Protein AF-A0AAD8YMX5-F1 (afdb_monomer)

Organism: NCBI:txid2609070

Mean predicted aligned error: 10.82 Å

Nearest PDB structures (foldseek):
  4k7i-assembly5_C  TM=4.582E-01  e=3.584E+00  Homo sapiens

Structure (mmCIF, N/CA/C/O backbone):
data_AF-A0AAD8YMX5-F1
#
_entry.id   AF-A0AAD8YMX5-F1
#
loop_
_atom_site.group_PDB
_atom_site.id
_atom_site.type_symbol
_atom_site.label_atom_id
_atom_site.label_alt_id
_atom_site.label_comp_id
_atom_site.label_asym_id
_atom_site.label_entity_id
_atom_site.label_seq_id
_atom_site.pdbx_PDB_ins_code
_atom_site.Cartn_x
_atom_site.Cartn_y
_atom_site.Cartn_z
_atom_site.occupancy
_atom_site.B_iso_or_equiv
_atom_site.auth_seq_id
_atom_site.auth_comp_id
_atom_site.auth_asym_id
_atom_site.auth_atom_id
_atom_site.pdbx_PDB_model_num
ATOM 1 N N . MET A 1 1 ? 0.093 1.203 -15.229 1.00 65.56 1 MET A N 1
ATOM 2 C CA . MET A 1 1 ? 0.524 -0.023 -14.523 1.00 65.56 1 MET A CA 1
ATOM 3 C C . MET A 1 1 ? 1.974 0.187 -14.129 1.00 65.56 1 MET A C 1
ATOM 5 O O . MET A 1 1 ? 2.741 0.584 -14.996 1.00 65.56 1 MET A O 1
ATOM 9 N N . CYS A 1 2 ? 2.317 0.021 -12.853 1.00 80.00 2 CYS A N 1
ATOM 10 C CA . CYS A 1 2 ? 3.704 0.106 -12.392 1.00 80.00 2 CYS A CA 1
ATOM 11 C C . CYS A 1 2 ? 4.403 -1.237 -12.632 1.00 80.00 2 CYS A C 1
ATOM 13 O O . CYS A 1 2 ? 3.833 -2.272 -12.297 1.00 80.00 2 CYS A O 1
ATOM 15 N N . SER A 1 3 ? 5.603 -1.225 -13.213 1.00 80.19 3 SER A N 1
ATOM 16 C CA . SER A 1 3 ? 6.453 -2.419 -13.363 1.00 80.19 3 SER A CA 1
ATOM 17 C C . SER A 1 3 ? 7.658 -2.429 -12.416 1.00 80.19 3 SER A C 1
ATOM 19 O O . SER A 1 3 ? 8.372 -3.427 -12.362 1.00 80.19 3 SER A O 1
ATOM 21 N N . GLY A 1 4 ? 7.905 -1.320 -11.715 1.00 90.12 4 GLY A N 1
ATOM 22 C CA . GLY A 1 4 ? 8.992 -1.165 -10.753 1.00 90.12 4 GLY A CA 1
ATOM 23 C C . GLY A 1 4 ? 8.542 -1.346 -9.307 1.00 90.12 4 GLY A C 1
ATOM 24 O O . GLY A 1 4 ? 7.550 -2.025 -9.033 1.00 90.12 4 GLY A O 1
ATOM 25 N N . LEU A 1 5 ? 9.283 -0.757 -8.375 1.00 95.69 5 LEU A N 1
ATOM 26 C CA . LEU A 1 5 ? 9.013 -0.872 -6.948 1.00 95.69 5 LEU A CA 1
ATOM 27 C C . LEU A 1 5 ? 7.768 -0.060 -6.591 1.00 95.69 5 LEU A C 1
ATOM 29 O O . LEU A 1 5 ? 7.753 1.162 -6.743 1.00 95.69 5 LEU A O 1
ATOM 33 N N . VAL A 1 6 ? 6.742 -0.739 -6.085 1.00 95.81 6 VAL A N 1
ATOM 34 C CA . VAL A 1 6 ? 5.559 -0.090 -5.519 1.00 95.81 6 VAL A CA 1
ATOM 35 C C . VAL A 1 6 ? 5.700 -0.013 -4.017 1.00 95.81 6 VAL A C 1
ATOM 37 O O . VAL A 1 6 ? 5.978 -1.030 -3.391 1.00 95.81 6 VAL A O 1
ATOM 40 N N . SER A 1 7 ? 5.445 1.161 -3.452 1.00 96.19 7 SER A N 1
ATOM 41 C CA . SER A 1 7 ? 5.550 1.425 -2.019 1.00 96.19 7 SER A CA 1
ATOM 42 C C . SER A 1 7 ? 4.292 2.105 -1.505 1.00 96.19 7 SER A C 1
ATOM 44 O O . SER A 1 7 ? 3.746 2.976 -2.170 1.00 96.19 7 SER A O 1
ATOM 46 N N . TRP A 1 8 ? 3.853 1.734 -0.308 1.00 96.31 8 TRP A N 1
ATOM 47 C CA . TRP A 1 8 ? 2.823 2.437 0.447 1.00 96.31 8 TRP A CA 1
ATOM 48 C C . TRP A 1 8 ? 3.446 3.156 1.638 1.00 96.31 8 TRP A C 1
ATOM 50 O O . TRP A 1 8 ? 4.158 2.540 2.434 1.00 96.31 8 TRP A O 1
ATOM 60 N N . ILE A 1 9 ? 3.126 4.438 1.778 1.00 95.25 9 ILE A N 1
ATOM 61 C CA . ILE A 1 9 ? 3.619 5.331 2.831 1.00 95.25 9 ILE A CA 1
ATOM 62 C C . ILE A 1 9 ? 2.466 6.147 3.427 1.00 95.25 9 ILE A C 1
ATOM 64 O O . ILE A 1 9 ? 1.365 6.217 2.870 1.00 95.25 9 ILE A O 1
ATOM 68 N N . LEU A 1 10 ? 2.723 6.793 4.563 1.00 93.38 10 LEU A N 1
ATOM 69 C CA . LEU A 1 10 ? 1.827 7.805 5.124 1.00 93.38 10 LEU A CA 1
ATOM 70 C C . LEU A 1 10 ? 2.194 9.186 4.586 1.00 93.38 10 LEU A C 1
ATOM 72 O O . LEU A 1 10 ? 3.366 9.554 4.560 1.00 93.38 10 LEU A O 1
ATOM 76 N N . PHE A 1 11 ? 1.192 10.002 4.260 1.00 89.94 11 PHE A N 1
ATOM 77 C CA . PHE A 1 11 ? 1.402 11.370 3.770 1.00 89.94 11 PHE A CA 1
ATOM 78 C C . PHE A 1 11 ? 2.261 12.220 4.699 1.00 89.94 11 PHE A C 1
ATOM 80 O O . PHE A 1 11 ? 3.147 12.950 4.265 1.00 89.94 11 PHE A O 1
ATOM 87 N N . HIS A 1 12 ? 2.005 12.112 6.001 1.00 88.94 12 HIS A N 1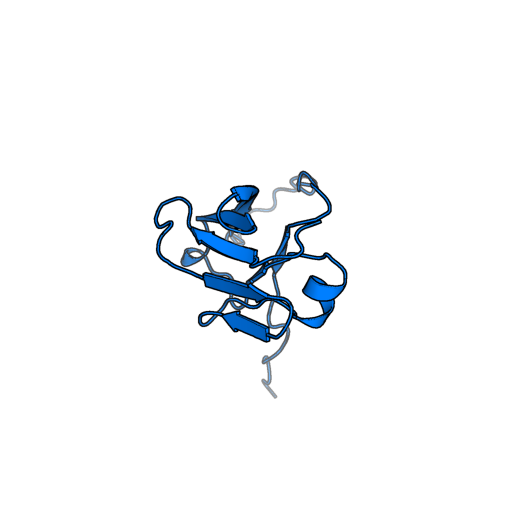
ATOM 88 C CA . HIS A 1 12 ? 2.705 12.897 7.006 1.00 88.94 12 HIS A CA 1
ATOM 89 C C . HIS A 1 12 ? 4.047 12.266 7.438 1.00 88.94 12 HIS A C 1
ATOM 91 O O . HIS A 1 12 ? 4.777 12.878 8.219 1.00 88.94 12 HIS A O 1
ATOM 97 N N . LYS A 1 13 ? 4.380 11.062 6.938 1.00 91.25 13 LYS A N 1
ATOM 98 C CA . LYS A 1 13 ? 5.643 10.339 7.184 1.00 91.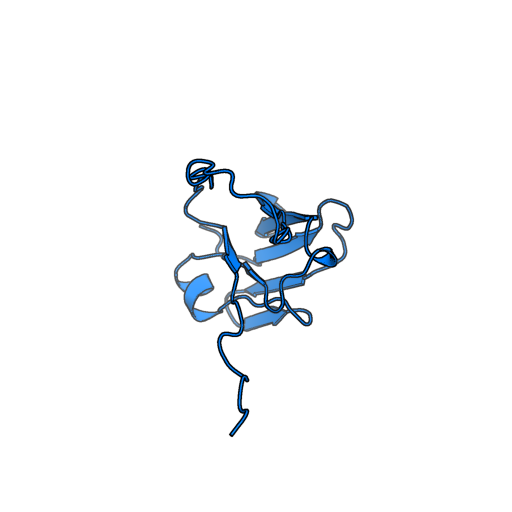25 13 LYS A CA 1
ATOM 99 C C . LYS A 1 13 ? 6.090 9.579 5.926 1.00 91.25 13 LYS A C 1
ATOM 101 O O . LYS A 1 13 ? 6.039 8.351 5.894 1.00 91.25 13 LYS A O 1
ATOM 106 N N . PRO A 1 14 ? 6.574 10.287 4.894 1.00 84.50 14 PRO A N 1
ATOM 107 C CA . PRO A 1 14 ? 6.918 9.667 3.614 1.00 84.50 14 PRO A CA 1
ATOM 108 C C . PRO A 1 14 ? 8.140 8.737 3.675 1.00 84.50 14 PRO A C 1
ATOM 110 O O . PRO A 1 14 ? 8.417 8.011 2.728 1.00 84.50 14 PRO A O 1
ATOM 113 N N . HIS A 1 15 ? 8.883 8.750 4.784 1.00 87.38 15 HIS A N 1
ATOM 114 C CA . HIS A 1 15 ? 10.000 7.836 5.021 1.00 87.38 15 HIS A CA 1
ATOM 115 C C . HIS A 1 15 ? 9.577 6.523 5.703 1.00 87.38 15 HIS A C 1
ATOM 117 O O . HIS A 1 15 ? 10.379 5.591 5.749 1.00 87.38 15 HIS A O 1
ATOM 123 N N . ASP A 1 16 ? 8.339 6.432 6.200 1.00 89.94 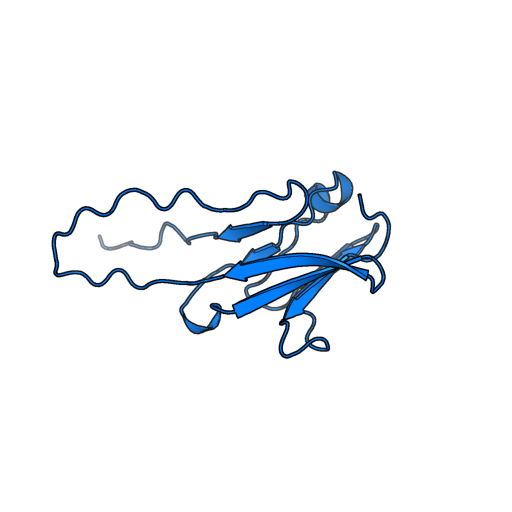16 ASP A N 1
ATOM 124 C CA . ASP A 1 16 ? 7.823 5.245 6.879 1.00 89.94 16 ASP A CA 1
ATOM 125 C C . ASP A 1 16 ? 7.142 4.332 5.847 1.00 89.94 16 ASP A C 1
ATOM 127 O O . ASP A 1 16 ? 5.979 4.527 5.480 1.00 89.94 16 ASP A O 1
ATOM 131 N N . LEU A 1 17 ? 7.885 3.330 5.370 1.00 94.19 17 LEU A N 1
ATOM 132 C CA . LEU A 1 17 ? 7.367 2.296 4.474 1.00 94.19 17 LEU A CA 1
ATOM 133 C C . LEU A 1 17 ? 6.426 1.360 5.234 1.00 94.19 17 LEU A C 1
ATOM 135 O O . LEU A 1 17 ? 6.837 0.670 6.158 1.00 94.19 17 LEU A O 1
ATOM 139 N N . LEU A 1 18 ? 5.166 1.303 4.809 1.00 95.56 18 LEU A N 1
ATOM 140 C CA . LEU A 1 18 ? 4.167 0.398 5.377 1.00 95.56 18 LEU A CA 1
ATOM 141 C C . LEU A 1 18 ? 4.179 -0.960 4.678 1.00 95.56 18 LEU A C 1
ATOM 143 O O . LEU A 1 18 ? 4.036 -2.006 5.308 1.00 95.56 18 LEU A O 1
ATOM 147 N N . ALA A 1 19 ? 4.308 -0.941 3.356 1.00 96.56 19 ALA A N 1
ATOM 148 C CA . ALA A 1 19 ? 4.453 -2.125 2.526 1.00 96.56 19 ALA A CA 1
ATOM 149 C C . ALA A 1 19 ? 5.095 -1.744 1.197 1.00 96.56 19 ALA A C 1
ATOM 151 O O . ALA A 1 19 ? 4.889 -0.635 0.709 1.00 96.56 19 ALA A O 1
ATOM 152 N N . HIS A 1 20 ? 5.833 -2.667 0.594 1.00 96.81 20 HIS A N 1
ATOM 153 C CA . HIS A 1 20 ? 6.316 -2.514 -0.766 1.00 96.81 20 HIS A CA 1
ATOM 154 C C . HIS A 1 20 ? 6.375 -3.853 -1.501 1.00 96.81 20 HIS A C 1
ATOM 156 O O . HIS A 1 20 ? 6.512 -4.914 -0.888 1.00 96.81 20 HIS A O 1
ATOM 162 N N . CYS A 1 21 ? 6.285 -3.794 -2.825 1.00 96.50 21 CYS A N 1
ATOM 163 C CA . CYS A 1 21 ? 6.367 -4.941 -3.720 1.00 96.50 21 CYS A CA 1
ATOM 164 C C . CYS A 1 21 ? 7.195 -4.610 -4.956 1.00 96.50 21 CYS A C 1
ATOM 166 O O . CYS A 1 21 ? 7.053 -3.538 -5.544 1.00 96.50 21 CYS A O 1
ATOM 168 N N . ASP A 1 22 ? 7.991 -5.576 -5.391 1.00 95.62 22 ASP A N 1
ATOM 169 C CA . ASP A 1 22 ? 8.656 -5.577 -6.686 1.00 95.62 22 ASP A CA 1
ATOM 170 C C . ASP A 1 22 ? 8.362 -6.881 -7.451 1.00 95.62 22 ASP A C 1
ATOM 172 O O . ASP A 1 22 ? 7.550 -7.719 -7.048 1.00 95.62 22 ASP A O 1
ATOM 176 N N . GLN A 1 23 ? 9.033 -7.071 -8.587 1.00 93.31 23 GLN A N 1
ATOM 177 C CA . GLN A 1 23 ? 8.854 -8.245 -9.448 1.00 93.31 23 GLN A CA 1
ATOM 178 C C . GLN A 1 23 ? 9.205 -9.580 -8.773 1.00 93.31 23 GLN A C 1
ATOM 180 O O . GLN A 1 23 ? 8.809 -10.636 -9.259 1.00 93.31 23 GLN A O 1
ATOM 185 N N . THR A 1 24 ? 9.926 -9.558 -7.657 1.00 95.25 24 THR A N 1
ATOM 186 C CA . THR A 1 24 ? 10.434 -10.752 -6.978 1.00 95.25 24 THR A CA 1
ATOM 187 C C . THR A 1 24 ? 9.738 -11.035 -5.659 1.00 95.25 24 THR A C 1
ATOM 189 O O . THR A 1 24 ? 9.538 -12.203 -5.330 1.00 95.25 24 THR A O 1
ATOM 192 N N . SER A 1 25 ? 9.375 -10.002 -4.897 1.00 95.12 25 SER A N 1
ATOM 193 C CA . SER A 1 25 ? 8.838 -10.182 -3.553 1.00 95.12 25 SER A CA 1
ATOM 194 C C . SER A 1 25 ? 8.023 -8.987 -3.061 1.00 95.12 25 SER A C 1
ATOM 196 O O . SER A 1 25 ? 8.006 -7.919 -3.672 1.00 95.12 25 SER A O 1
ATOM 198 N N . CYS A 1 26 ? 7.349 -9.183 -1.927 1.00 96.62 26 CYS A N 1
ATOM 199 C CA . CYS A 1 26 ? 6.715 -8.118 -1.162 1.00 96.62 26 CYS A CA 1
ATOM 200 C C . CYS A 1 26 ? 7.182 -8.174 0.291 1.00 96.62 26 CYS A C 1
ATOM 202 O O . CYS A 1 26 ? 7.329 -9.263 0.854 1.00 96.62 26 CYS A O 1
ATOM 204 N N . GLN A 1 27 ? 7.354 -7.010 0.907 1.00 97.12 27 GLN A N 1
ATOM 205 C CA . GLN A 1 27 ? 7.611 -6.869 2.337 1.00 97.12 27 GLN A CA 1
ATOM 206 C C . GLN A 1 27 ? 6.619 -5.876 2.933 1.00 97.12 27 GLN A C 1
ATOM 208 O O . GLN A 1 27 ? 6.173 -4.946 2.261 1.00 97.12 27 GLN A O 1
ATOM 213 N N . SER A 1 28 ? 6.232 -6.092 4.186 1.00 96.06 28 SER A N 1
ATOM 214 C CA . SER A 1 28 ? 5.258 -5.237 4.851 1.00 96.06 28 SER A CA 1
ATOM 215 C C . SER A 1 28 ? 5.456 -5.197 6.357 1.00 96.06 28 SER A C 1
ATOM 217 O O . SER A 1 28 ? 5.828 -6.192 6.980 1.00 96.06 28 SER A O 1
ATOM 219 N N . GLU A 1 29 ? 5.164 -4.033 6.923 1.00 94.38 29 GLU A N 1
ATOM 220 C CA . GLU A 1 29 ? 5.066 -3.813 8.356 1.00 94.38 29 GLU A CA 1
ATOM 221 C C . GLU A 1 29 ? 3.849 -4.532 8.943 1.00 94.38 29 GLU A C 1
ATOM 223 O O . GLU A 1 29 ? 2.883 -4.880 8.252 1.00 94.38 29 GLU A O 1
ATOM 228 N N . GLN A 1 30 ? 3.868 -4.741 10.259 1.00 90.44 30 GLN A N 1
ATOM 229 C CA . GLN A 1 30 ? 2.768 -5.410 10.942 1.00 90.44 30 GLN A CA 1
ATOM 230 C C . GLN A 1 30 ? 1.443 -4.649 10.759 1.00 90.44 30 GLN A C 1
ATOM 232 O O . GLN A 1 30 ? 1.344 -3.440 10.980 1.00 90.44 30 GLN A O 1
ATOM 237 N N . GLY A 1 31 ? 0.391 -5.386 10.395 1.00 88.62 31 GLY A N 1
ATOM 238 C CA . GLY A 1 31 ? -0.937 -4.822 10.138 1.00 88.62 31 GLY A CA 1
ATOM 239 C C . GLY A 1 31 ? -1.150 -4.351 8.697 1.00 88.62 31 GLY A C 1
ATOM 240 O O . GLY A 1 31 ? -2.256 -3.942 8.349 1.00 88.62 31 GLY A O 1
ATOM 241 N N . PHE A 1 32 ? -0.117 -4.427 7.859 1.00 92.12 32 PHE A N 1
ATOM 242 C CA . PHE A 1 32 ? -0.152 -4.063 6.450 1.00 92.12 32 PHE A CA 1
ATOM 243 C C . PHE A 1 32 ? 0.236 -5.264 5.599 1.00 92.12 32 PHE A C 1
ATOM 245 O O . PHE A 1 32 ? 1.047 -6.099 5.999 1.00 92.12 32 PHE A O 1
ATOM 252 N N . HIS A 1 33 ? -0.361 -5.377 4.420 1.00 94.25 33 HIS A N 1
ATOM 253 C CA . HIS A 1 33 ? -0.065 -6.473 3.515 1.00 94.25 33 HIS A CA 1
ATOM 254 C C . HIS A 1 33 ? -0.346 -6.098 2.065 1.00 94.25 33 HIS A C 1
ATOM 256 O O . HIS A 1 33 ? -1.414 -5.584 1.738 1.00 94.25 33 HIS A O 1
ATOM 262 N N . MET A 1 34 ? 0.582 -6.443 1.182 1.00 93.75 34 MET A N 1
ATOM 263 C CA . MET A 1 34 ? 0.367 -6.462 -0.259 1.00 93.75 34 MET A CA 1
ATOM 264 C C . MET A 1 34 ? 0.538 -7.889 -0.776 1.00 93.75 34 MET A C 1
ATOM 266 O O . MET A 1 34 ? 1.434 -8.616 -0.345 1.00 93.75 34 MET A O 1
ATOM 270 N N . SER A 1 35 ? -0.314 -8.288 -1.718 1.00 93.62 35 SER A N 1
ATOM 271 C CA . SER A 1 35 ? -0.210 -9.599 -2.356 1.00 93.62 35 SER A CA 1
ATOM 272 C C . SER A 1 35 ? 0.710 -9.514 -3.567 1.00 93.62 35 SER A C 1
ATOM 274 O O . SER A 1 35 ? 0.400 -8.820 -4.534 1.00 93.62 35 SER A O 1
ATOM 276 N N . HIS A 1 36 ? 1.805 -10.276 -3.544 1.00 94.88 36 HIS A N 1
ATOM 277 C CA . HIS A 1 36 ? 2.729 -10.354 -4.679 1.00 94.88 36 HIS A CA 1
ATOM 278 C C . HIS A 1 36 ? 2.040 -10.852 -5.953 1.00 94.88 36 HIS A C 1
ATOM 280 O O . HIS A 1 36 ? 2.229 -10.290 -7.025 1.00 94.88 36 HIS A O 1
ATOM 286 N N . GLU A 1 37 ? 1.149 -11.838 -5.827 1.00 94.75 37 GLU A N 1
ATOM 287 C CA . GLU A 1 37 ? 0.364 -12.351 -6.954 1.00 94.75 37 GLU A CA 1
ATOM 288 C C . GLU A 1 37 ? -0.526 -11.268 -7.591 1.00 94.75 37 GLU A C 1
ATOM 290 O O . GLU A 1 37 ? -0.657 -11.214 -8.814 1.00 94.75 37 GLU A O 1
ATOM 295 N N . GLN A 1 38 ? -1.143 -10.408 -6.775 1.00 92.00 38 GLN A N 1
ATOM 296 C CA . GLN A 1 38 ? -1.993 -9.316 -7.261 1.00 92.00 38 GLN A CA 1
ATOM 297 C C . GLN A 1 38 ? -1.162 -8.180 -7.859 1.00 92.00 38 GLN A C 1
ATOM 299 O O . GLN A 1 38 ? -1.498 -7.689 -8.937 1.00 92.00 38 GLN A O 1
ATOM 304 N N . TYR A 1 39 ? -0.023 -7.854 -7.245 1.00 92.19 39 TYR A N 1
ATOM 305 C CA . TYR A 1 39 ? 0.942 -6.902 -7.789 1.00 92.19 39 TYR A CA 1
ATOM 306 C C . TYR A 1 39 ? 1.395 -7.302 -9.202 1.00 92.19 39 TYR A C 1
ATOM 308 O O . TYR A 1 39 ? 1.338 -6.483 -10.118 1.00 92.19 39 TYR A O 1
ATOM 316 N N . LEU A 1 40 ? 1.741 -8.577 -9.428 1.00 92.44 40 LEU A N 1
ATOM 317 C CA . LEU A 1 40 ? 2.139 -9.076 -10.754 1.00 92.44 40 LEU A CA 1
ATOM 318 C C . LEU A 1 40 ? 1.012 -8.981 -11.801 1.00 92.44 40 LEU A C 1
ATOM 320 O O . LEU A 1 40 ? 1.283 -8.946 -13.000 1.00 92.44 40 LEU A O 1
ATOM 324 N N . LYS A 1 41 ? -0.253 -8.912 -11.366 1.00 92.19 41 LYS A N 1
ATOM 325 C CA . LYS A 1 41 ? -1.431 -8.682 -12.222 1.00 92.19 41 LYS A CA 1
ATOM 326 C C . LYS A 1 41 ? -1.774 -7.193 -12.379 1.00 92.19 41 LYS A C 1
ATOM 328 O O . LYS A 1 41 ? -2.698 -6.859 -13.119 1.00 92.19 41 LYS A O 1
ATOM 333 N N . GLY A 1 42 ? -1.022 -6.304 -11.727 1.00 88.94 42 GLY A N 1
ATOM 334 C CA . GLY A 1 42 ? -1.193 -4.853 -11.762 1.00 88.94 42 GLY A CA 1
ATOM 335 C C . GLY A 1 42 ? -2.139 -4.287 -10.702 1.00 88.94 42 GLY A C 1
ATOM 336 O O . GLY A 1 42 ? -2.469 -3.106 -10.784 1.00 88.94 42 GLY A O 1
ATOM 337 N N . ASP A 1 43 ? -2.577 -5.092 -9.731 1.00 90.50 43 ASP A N 1
ATOM 338 C CA . ASP A 1 43 ? -3.354 -4.621 -8.583 1.00 90.50 43 ASP A CA 1
ATOM 339 C C . ASP A 1 43 ? -2.398 -4.218 -7.451 1.00 90.50 43 ASP A C 1
ATOM 341 O O . ASP A 1 43 ? -1.684 -5.044 -6.881 1.00 90.50 43 ASP A O 1
ATOM 345 N N . LEU A 1 44 ? -2.387 -2.922 -7.138 1.00 92.06 44 LEU A N 1
ATOM 346 C CA . LEU A 1 44 ? -1.485 -2.305 -6.165 1.00 92.06 44 LEU A CA 1
ATOM 347 C C . LEU A 1 44 ? -2.142 -2.128 -4.789 1.00 92.06 44 LEU A C 1
ATOM 349 O O . LEU A 1 44 ? -1.696 -1.311 -3.984 1.00 92.06 44 LEU A O 1
ATOM 353 N N . SER A 1 45 ? -3.232 -2.853 -4.520 1.00 91.69 45 SER A N 1
ATOM 354 C CA . SER A 1 45 ? -4.009 -2.715 -3.289 1.00 91.69 45 SER A CA 1
ATOM 355 C C . SER A 1 45 ? -3.185 -2.969 -2.023 1.00 91.69 45 SER A C 1
ATOM 357 O O . SER A 1 45 ? -2.478 -3.972 -1.910 1.00 91.69 45 SER A O 1
ATOM 359 N N . LEU A 1 46 ? -3.387 -2.115 -1.019 1.00 92.81 46 LEU A N 1
ATOM 360 C CA . LEU A 1 46 ? -2.911 -2.332 0.345 1.00 92.81 46 LEU A CA 1
ATOM 361 C C . LEU A 1 46 ? -4.017 -2.978 1.174 1.00 92.81 46 LEU A C 1
ATOM 363 O O . LEU A 1 46 ? -5.115 -2.444 1.299 1.00 92.81 46 LEU A O 1
ATOM 367 N N . THR A 1 47 ? -3.739 -4.122 1.779 1.00 91.69 47 THR A N 1
ATOM 368 C CA . THR A 1 47 ? -4.607 -4.705 2.801 1.00 91.69 47 THR A CA 1
ATOM 369 C C . THR A 1 47 ? -4.167 -4.206 4.169 1.00 91.69 47 THR A C 1
ATOM 371 O O . THR A 1 47 ? -3.005 -4.370 4.533 1.00 91.69 47 THR A O 1
ATOM 374 N N . ILE A 1 48 ? -5.096 -3.634 4.934 1.00 88.75 48 ILE A N 1
ATOM 375 C CA . ILE A 1 48 ? -4.871 -3.260 6.335 1.00 88.75 48 ILE A CA 1
ATOM 376 C C . ILE A 1 48 ? -5.675 -4.224 7.207 1.00 88.75 48 ILE A C 1
ATOM 378 O O . ILE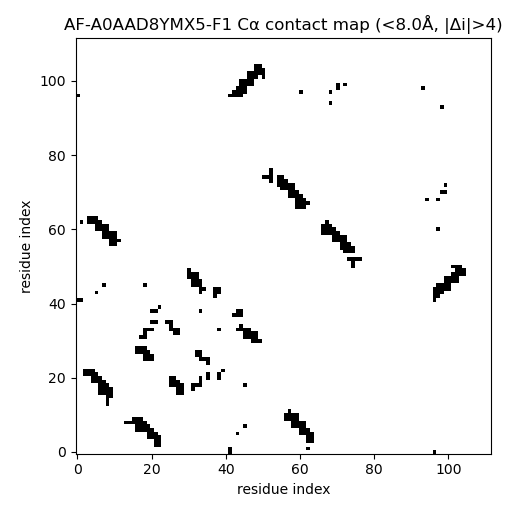 A 1 48 ? -6.899 -4.333 7.059 1.00 88.75 48 ILE A O 1
ATOM 382 N N . THR A 1 49 ? -4.985 -4.957 8.079 1.00 85.25 49 THR A N 1
ATOM 383 C CA . THR A 1 49 ? -5.607 -5.832 9.081 1.00 85.25 49 THR A CA 1
ATOM 384 C C . THR A 1 49 ? -5.771 -5.077 10.391 1.00 85.25 49 THR A C 1
ATOM 386 O O . THR A 1 49 ? -5.002 -4.161 10.677 1.00 85.25 49 THR A O 1
ATOM 389 N N . ASP A 1 50 ? -6.780 -5.455 11.178 1.00 77.25 50 ASP A N 1
ATOM 390 C CA . ASP A 1 50 ? -7.064 -4.840 12.482 1.00 77.25 50 ASP A CA 1
ATOM 391 C C . ASP A 1 50 ? -7.189 -3.313 12.398 1.00 77.25 50 ASP A C 1
ATOM 393 O O . ASP A 1 50 ? -6.618 -2.567 13.190 1.00 77.25 50 ASP A O 1
ATOM 397 N N . ALA A 1 51 ? -7.919 -2.843 11.382 1.00 69.00 51 ALA A N 1
ATOM 398 C CA . ALA A 1 51 ? -8.138 -1.422 11.156 1.00 69.00 51 ALA A CA 1
ATOM 399 C C . ALA A 1 51 ? -8.924 -0.809 12.328 1.00 69.00 51 ALA A C 1
ATOM 401 O O . ALA A 1 51 ? -10.145 -0.949 12.413 1.00 69.00 51 ALA A O 1
ATOM 402 N N . ASP A 1 52 ? -8.207 -0.126 13.216 1.00 77.19 52 ASP A N 1
ATOM 403 C CA . ASP A 1 52 ? -8.747 0.670 14.311 1.00 77.19 52 ASP A CA 1
ATOM 404 C C . ASP A 1 52 ? -8.631 2.177 14.010 1.00 77.19 52 ASP A C 1
ATOM 406 O O . ASP A 1 52 ? -8.169 2.598 12.945 1.00 77.19 52 ASP A O 1
ATOM 410 N N . PHE A 1 53 ? -9.055 3.018 14.955 1.00 77.62 53 PHE A N 1
ATOM 411 C CA . PHE A 1 53 ? -8.992 4.473 14.802 1.00 77.62 53 PHE A CA 1
ATOM 412 C C . PHE A 1 53 ? -7.575 5.000 14.539 1.00 77.62 53 PHE A C 1
ATOM 414 O O . PHE A 1 53 ? -7.438 6.028 13.880 1.00 77.62 53 PHE A O 1
ATOM 421 N N . THR A 1 54 ? -6.530 4.302 15.000 1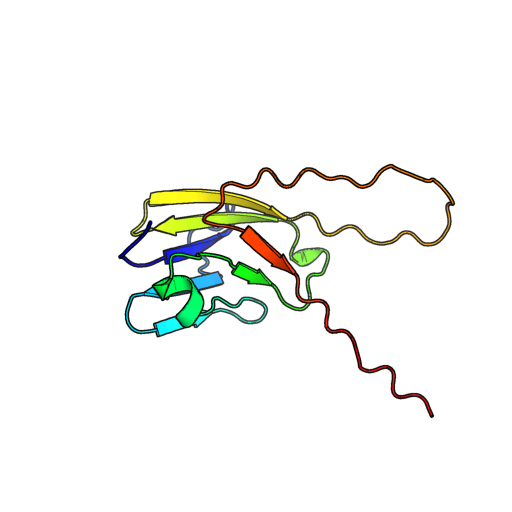.00 80.06 54 THR A N 1
ATOM 422 C CA . THR A 1 54 ? -5.127 4.709 14.816 1.00 80.06 54 THR A CA 1
ATOM 423 C C . THR A 1 54 ? -4.645 4.538 13.378 1.00 80.06 54 THR A C 1
ATOM 425 O O . THR A 1 54 ? -3.661 5.154 12.984 1.00 80.06 54 THR A O 1
ATOM 428 N N . LYS A 1 55 ? -5.354 3.734 12.577 1.00 82.81 55 LYS A N 1
ATOM 429 C CA . LYS A 1 55 ? -5.103 3.547 11.143 1.00 82.81 55 LYS A CA 1
ATOM 430 C C . LYS A 1 55 ? -5.905 4.526 10.271 1.00 82.81 55 LYS A C 1
ATOM 432 O O . LYS A 1 55 ? -5.928 4.378 9.054 1.00 82.81 55 LYS A O 1
ATOM 437 N N . SER A 1 56 ? -6.606 5.498 10.862 1.00 85.88 56 SER A N 1
ATOM 438 C CA . SER A 1 56 ? -7.265 6.553 10.085 1.00 85.88 56 SER A CA 1
ATOM 439 C C . SER A 1 56 ? -6.234 7.584 9.648 1.00 85.88 56 SER A C 1
ATOM 441 O O . SER A 1 56 ? -5.789 8.391 10.460 1.00 85.88 56 SER A O 1
ATOM 443 N N . ASP A 1 57 ? -5.846 7.550 8.379 1.00 90.00 57 ASP A N 1
ATOM 444 C CA . ASP A 1 57 ? -4.801 8.420 7.845 1.00 90.00 57 ASP A CA 1
ATOM 445 C C . ASP A 1 57 ? -4.937 8.604 6.330 1.00 90.00 57 ASP A C 1
ATOM 447 O O . ASP A 1 57 ? -5.821 8.038 5.679 1.00 90.00 57 ASP A O 1
ATOM 451 N N . PHE A 1 58 ? -4.040 9.404 5.766 1.00 90.94 58 PHE A N 1
ATOM 452 C CA . PHE A 1 58 ? -3.873 9.577 4.337 1.00 90.94 58 PHE A CA 1
ATOM 453 C C . PHE A 1 58 ? -2.679 8.758 3.848 1.00 90.94 58 PHE A C 1
ATOM 455 O O . PHE A 1 58 ? -1.528 9.005 4.213 1.00 90.94 58 PHE A O 1
ATOM 462 N N . TYR A 1 59 ? -2.973 7.789 2.993 1.00 92.38 59 TYR A N 1
ATOM 463 C CA . TYR A 1 59 ? -2.019 6.835 2.455 1.00 92.38 59 TYR A CA 1
ATOM 464 C C . TYR A 1 59 ? -1.653 7.220 1.026 1.00 92.38 59 TYR A C 1
ATOM 466 O O . TYR A 1 59 ? -2.537 7.511 0.216 1.00 92.38 59 TYR A O 1
ATOM 474 N N . ILE A 1 60 ? -0.361 7.189 0.713 1.00 93.19 60 ILE A N 1
ATOM 475 C CA . ILE A 1 60 ? 0.151 7.372 -0.646 1.00 93.19 60 ILE A CA 1
ATOM 476 C C . ILE A 1 60 ? 0.697 6.034 -1.127 1.00 93.19 60 ILE A C 1
ATOM 478 O O . ILE A 1 60 ? 1.355 5.316 -0.373 1.00 93.19 60 ILE A O 1
ATOM 482 N N . CYS A 1 61 ? 0.407 5.711 -2.381 1.00 92.94 61 CYS A N 1
ATOM 483 C CA . CYS A 1 61 ? 1.068 4.643 -3.104 1.00 92.94 61 CYS A CA 1
ATOM 484 C C . CYS A 1 61 ? 1.925 5.230 -4.223 1.00 92.94 61 CYS A C 1
ATOM 486 O O . CYS A 1 61 ? 1.423 5.934 -5.105 1.00 92.94 61 CYS A O 1
ATOM 488 N N . ASP A 1 62 ? 3.192 4.841 -4.205 1.00 92.56 62 ASP A N 1
ATOM 489 C CA . ASP A 1 62 ? 4.232 5.289 -5.118 1.00 92.56 62 ASP A CA 1
ATOM 490 C C . ASP A 1 62 ? 4.671 4.156 -6.037 1.00 92.56 62 ASP A C 1
ATOM 492 O O . ASP A 1 62 ? 4.615 2.985 -5.666 1.00 92.56 62 ASP A O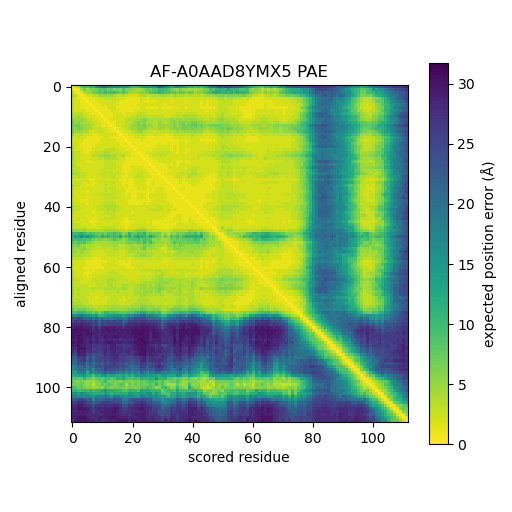 1
ATOM 496 N N . CYS A 1 63 ? 5.156 4.513 -7.224 1.00 92.56 63 CYS A N 1
ATOM 497 C CA . CYS A 1 63 ? 5.886 3.633 -8.133 1.00 92.56 63 CYS A CA 1
ATOM 498 C C . CYS A 1 63 ? 7.221 4.275 -8.478 1.00 92.56 63 CYS A C 1
ATOM 500 O O . CYS A 1 63 ? 7.236 5.344 -9.083 1.00 92.56 63 CYS A O 1
ATOM 502 N N . ASP A 1 64 ? 8.331 3.646 -8.093 1.00 92.06 64 ASP A N 1
ATOM 503 C CA . ASP A 1 64 ? 9.690 4.158 -8.322 1.00 92.06 64 ASP A CA 1
ATOM 504 C C . ASP A 1 64 ? 9.873 5.629 -7.877 1.00 92.06 64 ASP A C 1
ATOM 506 O O . ASP A 1 64 ? 10.606 6.402 -8.494 1.00 92.06 64 ASP A O 1
ATOM 510 N N . GLY A 1 65 ? 9.188 6.023 -6.796 1.00 87.69 65 GLY A N 1
ATOM 511 C CA . GLY A 1 65 ? 9.216 7.385 -6.248 1.00 87.69 65 GLY A CA 1
ATOM 512 C C . GLY A 1 65 ? 8.268 8.382 -6.924 1.00 87.69 65 GLY A C 1
ATOM 513 O O . GLY A 1 65 ? 8.424 9.584 -6.726 1.00 87.69 65 GLY A O 1
ATOM 514 N N . LEU A 1 66 ? 7.316 7.907 -7.732 1.00 89.31 66 LEU A N 1
ATOM 515 C CA . LEU A 1 66 ? 6.246 8.717 -8.313 1.00 89.31 66 LEU A CA 1
ATOM 516 C C . LEU A 1 66 ? 4.900 8.372 -7.673 1.00 89.31 66 LEU A C 1
ATOM 518 O O . LEU A 1 66 ? 4.432 7.240 -7.822 1.00 89.31 66 LEU A O 1
ATOM 522 N N . ASP A 1 67 ? 4.260 9.359 -7.049 1.00 89.31 67 ASP A N 1
ATOM 523 C CA . ASP A 1 67 ? 2.918 9.255 -6.476 1.00 89.31 67 ASP A CA 1
ATOM 524 C C . ASP A 1 67 ? 1.909 8.829 -7.554 1.00 89.31 67 ASP A C 1
ATOM 526 O O . ASP A 1 67 ? 1.650 9.543 -8.529 1.00 89.31 67 ASP A O 1
ATOM 530 N N . ILE A 1 68 ? 1.323 7.642 -7.394 1.00 88.38 68 ILE A N 1
ATOM 531 C CA . ILE A 1 68 ? 0.334 7.104 -8.337 1.00 88.38 68 ILE A CA 1
ATOM 532 C C . ILE A 1 68 ? -1.077 7.446 -7.877 1.00 88.38 68 ILE A C 1
ATOM 534 O O . ILE A 1 68 ? -1.960 7.720 -8.691 1.00 88.38 68 ILE A O 1
ATOM 538 N N . CYS A 1 69 ? -1.327 7.323 -6.576 1.00 88.19 69 CYS A N 1
ATOM 539 C CA . CYS A 1 69 ? -2.674 7.304 -6.028 1.00 88.19 69 CYS A CA 1
ATOM 540 C C . CYS A 1 69 ? -2.655 7.593 -4.527 1.00 88.19 69 CYS A C 1
ATOM 542 O O . CYS A 1 69 ? -1.781 7.141 -3.788 1.00 88.19 69 CYS A O 1
ATOM 544 N N . HIS A 1 70 ? -3.664 8.340 -4.088 1.00 89.50 70 HIS A N 1
ATOM 545 C CA . HIS A 1 70 ? -3.838 8.771 -2.710 1.00 89.50 70 HIS A CA 1
ATOM 546 C C . HIS A 1 70 ? -5.152 8.222 -2.161 1.00 89.50 70 HIS A C 1
ATOM 548 O O . HIS A 1 70 ? -6.190 8.333 -2.816 1.00 89.50 70 HIS A O 1
ATOM 554 N N . VAL A 1 71 ? -5.125 7.653 -0.958 1.00 88.75 71 VAL A N 1
ATOM 555 C CA . VAL A 1 71 ? -6.307 7.066 -0.323 1.00 88.75 71 VAL A CA 1
ATOM 556 C C . VAL A 1 71 ? -6.434 7.582 1.102 1.00 88.75 71 VAL A C 1
ATOM 558 O O . VAL A 1 71 ? -5.580 7.327 1.946 1.00 88.75 71 VAL A O 1
ATOM 561 N N . GLN A 1 72 ? -7.534 8.273 1.388 1.00 88.94 72 GLN A N 1
ATOM 562 C CA . GLN A 1 72 ? -7.895 8.633 2.754 1.00 88.94 72 GLN A CA 1
ATOM 563 C C . GLN A 1 72 ? -8.671 7.481 3.396 1.00 88.94 72 GLN A C 1
ATOM 565 O O . GLN A 1 72 ? -9.743 7.098 2.922 1.00 88.94 72 GLN A O 1
ATOM 570 N N . LEU A 1 73 ? -8.143 6.938 4.489 1.00 86.62 73 LEU A N 1
ATOM 571 C CA . LEU A 1 73 ? -8.833 5.959 5.312 1.00 86.62 73 LEU A CA 1
ATOM 572 C C . LEU A 1 73 ? -9.433 6.657 6.531 1.00 86.62 73 LEU A C 1
ATOM 574 O O . LEU A 1 73 ? -8.715 7.232 7.341 1.00 86.62 73 LEU A O 1
ATOM 578 N N . GLN A 1 74 ? -10.748 6.555 6.694 1.00 83.81 74 GLN A N 1
ATOM 579 C CA . GLN A 1 74 ? -11.433 6.978 7.912 1.00 83.81 74 GLN A CA 1
ATOM 580 C C . GLN A 1 74 ? -12.106 5.766 8.555 1.00 83.81 74 GLN A C 1
ATOM 582 O O . GLN A 1 74 ? -12.976 5.128 7.954 1.00 83.81 74 GLN A O 1
ATOM 587 N N . VAL A 1 75 ? -11.666 5.396 9.753 1.00 79.50 75 VAL A N 1
ATOM 588 C CA . VAL A 1 75 ? -12.288 4.340 10.553 1.00 79.50 75 VAL A CA 1
ATOM 589 C C . VAL A 1 75 ? -13.276 5.004 11.501 1.00 79.50 75 VAL A C 1
ATOM 591 O O . VAL A 1 75 ? -12.895 5.750 12.398 1.00 79.50 75 VAL A O 1
ATOM 594 N N . GLU A 1 76 ? -14.562 4.760 11.273 1.00 76.62 76 GLU A N 1
ATOM 595 C CA . GLU A 1 76 ? -15.630 5.253 12.135 1.00 76.62 76 GLU A CA 1
ATOM 596 C C . GLU A 1 76 ? -16.032 4.178 13.142 1.00 76.62 76 GLU A C 1
ATOM 598 O O . GLU A 1 76 ? -16.127 2.992 12.819 1.00 76.62 76 GLU A O 1
ATOM 603 N N . GLY A 1 77 ? -16.279 4.605 14.378 1.00 61.03 77 GLY A N 1
ATOM 604 C CA . GLY A 1 77 ? -16.838 3.753 15.411 1.00 61.03 77 GLY A CA 1
ATOM 605 C C . GLY A 1 77 ? -18.333 3.646 15.203 1.00 61.03 77 GLY A C 1
ATOM 606 O O . GLY A 1 77 ? -19.009 4.662 15.041 1.00 61.03 77 GLY A O 1
ATOM 607 N N . THR A 1 78 ? -18.880 2.436 15.265 1.00 53.19 78 THR A N 1
ATOM 608 C CA . THR A 1 78 ? -20.323 2.282 15.430 1.00 53.19 78 THR A CA 1
ATOM 609 C C . THR A 1 78 ? -20.690 2.806 16.816 1.00 53.19 78 THR A C 1
ATOM 611 O O . THR A 1 78 ? -20.592 2.082 17.804 1.00 53.19 78 THR A O 1
ATOM 614 N N . ASN A 1 79 ? -21.098 4.072 16.907 1.00 44.41 79 ASN A N 1
ATOM 615 C CA . ASN A 1 79 ? -21.773 4.593 18.088 1.00 44.41 79 ASN A CA 1
ATOM 616 C C . ASN A 1 79 ? -23.112 3.851 18.211 1.00 44.41 79 ASN A C 1
ATOM 618 O O . ASN A 1 79 ? -24.121 4.264 17.642 1.00 44.41 79 ASN A O 1
ATOM 622 N N . THR A 1 80 ? -23.148 2.722 18.917 1.00 48.75 80 THR A N 1
ATOM 623 C CA . THR A 1 80 ? -24.415 2.096 19.297 1.00 48.75 80 THR A CA 1
ATOM 624 C C . THR A 1 80 ? -25.082 2.987 20.338 1.00 48.75 80 THR A C 1
ATOM 626 O O . THR A 1 80 ? -24.738 2.901 21.515 1.00 48.75 80 THR A O 1
ATOM 629 N N . ASN A 1 81 ? -25.953 3.899 19.882 1.00 52.06 81 ASN A N 1
ATOM 630 C CA . ASN A 1 81 ? -27.245 4.240 20.505 1.00 52.06 81 ASN A CA 1
ATOM 631 C C . ASN A 1 81 ? -28.018 5.384 19.812 1.00 52.06 81 ASN A C 1
ATOM 633 O O . ASN A 1 81 ? -28.707 6.148 20.483 1.00 52.06 81 ASN A O 1
ATOM 637 N N . THR A 1 82 ? -28.018 5.486 18.482 1.00 39.59 82 THR A N 1
ATOM 638 C CA . THR A 1 82 ? -29.042 6.298 17.800 1.00 39.59 82 THR A CA 1
ATOM 639 C C . THR A 1 82 ? -29.424 5.703 16.453 1.00 39.59 82 THR A C 1
ATOM 641 O O . THR A 1 82 ? -28.629 5.630 15.521 1.00 39.59 82 THR A O 1
ATOM 644 N N . THR A 1 83 ? -30.685 5.280 16.360 1.00 44.81 83 THR A N 1
ATOM 645 C CA . THR A 1 83 ? -31.381 4.978 15.111 1.00 44.81 83 THR A CA 1
ATOM 646 C C . THR A 1 83 ? -31.412 6.237 14.247 1.00 44.81 83 THR A C 1
ATOM 648 O O . THR A 1 83 ? -32.326 7.047 14.367 1.00 44.81 83 THR A O 1
ATOM 651 N N . THR A 1 84 ? -30.432 6.395 13.363 1.00 38.75 84 THR A N 1
ATOM 652 C CA . THR A 1 84 ? -30.530 7.319 12.234 1.00 38.75 84 THR A CA 1
ATOM 653 C C . THR A 1 84 ? -30.093 6.570 10.991 1.00 38.75 84 THR A C 1
ATOM 655 O O . THR A 1 84 ? -28.916 6.290 10.786 1.00 38.75 84 THR A O 1
ATOM 658 N N . THR A 1 85 ? -31.071 6.211 10.165 1.00 43.44 85 THR A N 1
ATOM 659 C CA . THR A 1 85 ? -30.851 5.741 8.801 1.00 43.44 85 THR A CA 1
ATOM 660 C C . THR A 1 85 ? -30.152 6.856 8.025 1.00 43.44 85 THR A C 1
ATOM 662 O O . THR A 1 85 ? -30.783 7.843 7.654 1.00 43.44 85 THR A O 1
ATOM 665 N N . LEU A 1 86 ? -28.847 6.718 7.803 1.00 44.22 86 LEU A N 1
ATOM 666 C CA . LEU A 1 86 ? -28.135 7.453 6.763 1.00 44.22 86 LEU A CA 1
ATOM 667 C C . LEU A 1 86 ? -28.006 6.537 5.539 1.00 44.22 86 LEU A C 1
ATOM 669 O O . LEU A 1 86 ? -27.844 5.323 5.705 1.00 44.22 86 LEU A O 1
ATOM 673 N N . PRO A 1 87 ? -28.125 7.074 4.314 1.00 40.06 87 PRO A N 1
ATOM 674 C CA . PRO A 1 87 ? -27.918 6.283 3.110 1.00 40.06 87 PRO A CA 1
ATOM 675 C C . PRO A 1 87 ? -26.482 5.732 3.082 1.00 40.06 87 PRO A C 1
ATOM 677 O O . PRO A 1 87 ? -25.579 6.355 3.646 1.00 40.06 87 PRO A O 1
ATOM 680 N N . PRO A 1 88 ? -26.248 4.579 2.430 1.00 35.59 88 PRO A N 1
ATOM 681 C CA . PRO A 1 88 ? -24.905 4.034 2.284 1.00 35.59 88 PRO A CA 1
ATOM 682 C C . PRO A 1 88 ? -24.026 5.074 1.584 1.00 35.59 88 PRO A C 1
ATOM 684 O O . PRO A 1 88 ? -24.343 5.511 0.475 1.00 35.59 88 PRO A O 1
ATOM 687 N N . VAL A 1 89 ? -22.934 5.484 2.235 1.00 40.16 89 VAL A N 1
ATOM 688 C CA . VAL A 1 89 ? -21.893 6.315 1.620 1.00 40.16 89 VAL A CA 1
ATOM 689 C C . VAL A 1 89 ? -21.164 5.443 0.599 1.00 40.16 89 VAL A C 1
ATOM 691 O O . VAL A 1 89 ? -20.121 4.853 0.857 1.00 40.16 89 VAL A O 1
ATOM 694 N N . ASN A 1 90 ? -21.771 5.323 -0.578 1.00 42.62 90 ASN A N 1
ATOM 695 C CA . ASN A 1 90 ? -21.124 4.862 -1.792 1.00 42.62 90 ASN A CA 1
ATOM 696 C C . ASN A 1 90 ? -20.336 6.048 -2.341 1.00 42.62 90 ASN A C 1
ATOM 698 O O . ASN A 1 90 ? -20.888 6.921 -3.007 1.00 42.62 90 ASN A O 1
ATOM 702 N N . GLY A 1 91 ? -19.054 6.102 -2.003 1.00 35.28 91 GLY A N 1
ATOM 703 C CA . GLY A 1 91 ? -18.177 7.186 -2.423 1.00 35.28 91 GLY A CA 1
ATOM 704 C C . GLY A 1 91 ? -16.708 6.827 -2.290 1.00 35.28 91 GLY A C 1
ATOM 705 O O . GLY A 1 91 ? -15.927 7.647 -1.827 1.00 35.28 91 GLY A O 1
ATOM 706 N N . VAL A 1 92 ? -16.324 5.600 -2.656 1.00 40.47 92 VAL A N 1
ATOM 707 C CA . VAL A 1 92 ? -14.917 5.318 -2.954 1.00 40.47 92 VAL A CA 1
ATOM 708 C C . VAL A 1 92 ? -14.726 5.729 -4.406 1.00 40.47 92 VAL A C 1
ATOM 710 O O . VAL A 1 92 ? -15.240 5.070 -5.306 1.00 40.47 92 VAL A O 1
ATOM 713 N N . THR A 1 93 ? -14.072 6.863 -4.641 1.00 36.50 93 THR A N 1
ATOM 714 C CA . THR A 1 93 ? -13.668 7.277 -5.986 1.00 36.50 93 THR A CA 1
ATOM 715 C C . THR A 1 93 ? -12.654 6.249 -6.484 1.00 36.50 93 THR A C 1
ATOM 717 O O . THR A 1 93 ? -11.472 6.314 -6.156 1.00 36.50 93 THR A O 1
ATOM 720 N N . GLU A 1 94 ? -13.140 5.228 -7.189 1.00 38.84 94 GLU A N 1
ATOM 721 C CA . GLU A 1 94 ? -12.320 4.153 -7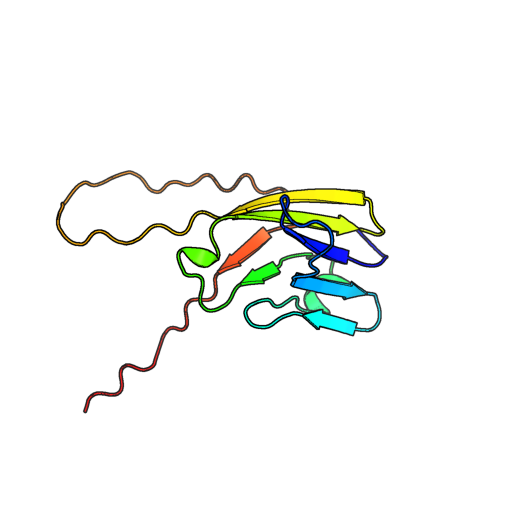.729 1.00 38.84 94 GLU A CA 1
ATOM 722 C C . GLU A 1 94 ? -11.413 4.712 -8.830 1.00 38.84 94 GLU A C 1
ATOM 724 O O . GLU A 1 94 ? -11.829 4.937 -9.965 1.00 38.84 94 GLU A O 1
ATOM 729 N N . MET A 1 95 ? -10.136 4.902 -8.511 1.00 39.31 95 M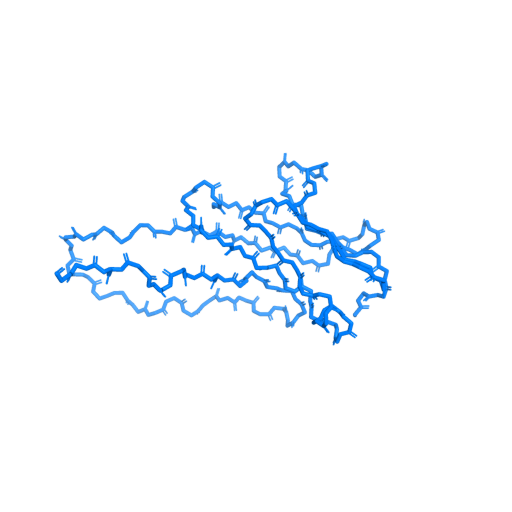ET A N 1
ATOM 730 C CA . MET A 1 95 ? -9.078 4.821 -9.508 1.00 39.31 95 MET A CA 1
ATOM 731 C C . MET A 1 95 ? -8.602 3.368 -9.485 1.00 39.31 95 MET A C 1
ATOM 733 O O . MET A 1 95 ? -7.943 2.944 -8.541 1.00 39.31 95 MET A O 1
ATOM 737 N N . HIS A 1 96 ? -9.019 2.580 -10.481 1.00 49.97 96 HIS A N 1
ATOM 738 C CA . HIS A 1 96 ? -9.108 1.106 -10.451 1.00 49.97 96 HIS A CA 1
ATOM 739 C C . HIS A 1 96 ? -7.800 0.329 -10.153 1.00 49.97 96 HIS A C 1
ATOM 741 O O . HIS A 1 96 ? -7.833 -0.897 -10.076 1.00 49.97 96 HIS A O 1
ATOM 747 N N . THR A 1 97 ? -6.658 0.998 -9.981 1.00 65.06 97 THR A N 1
ATOM 748 C CA . THR A 1 97 ? -5.334 0.372 -9.822 1.00 65.06 97 THR A CA 1
ATOM 749 C C . THR A 1 97 ? -4.857 0.305 -8.363 1.00 65.06 97 THR A C 1
ATOM 751 O O . THR A 1 97 ? -4.063 -0.572 -8.033 1.00 65.06 97 THR A O 1
ATOM 754 N N . CYS A 1 98 ? -5.341 1.191 -7.480 1.00 68.62 98 CYS A N 1
ATOM 755 C CA . CYS A 1 98 ? -4.940 1.238 -6.069 1.00 68.62 98 CYS A CA 1
ATOM 756 C C . CYS A 1 98 ? -6.148 1.424 -5.155 1.00 68.62 98 CYS A C 1
ATOM 758 O O . CYS A 1 98 ? -6.966 2.318 -5.368 1.00 68.62 98 CYS A O 1
ATOM 760 N N . ARG A 1 99 ? -6.229 0.636 -4.086 1.00 81.38 99 ARG A N 1
ATOM 761 C CA . ARG A 1 99 ? -7.270 0.757 -3.058 1.00 81.38 99 ARG A CA 1
ATOM 762 C C . ARG A 1 99 ? -6.786 0.163 -1.745 1.00 81.38 99 ARG A C 1
ATOM 764 O O . ARG A 1 99 ? -5.890 -0.678 -1.729 1.00 81.38 99 ARG A O 1
ATOM 771 N N . ILE A 1 100 ? -7.428 0.566 -0.653 1.00 75.31 100 ILE A N 1
ATOM 772 C CA . ILE A 1 100 ? -7.238 -0.078 0.644 1.00 75.31 100 ILE A CA 1
ATOM 773 C C . ILE A 1 100 ? -8.330 -1.128 0.842 1.00 75.31 100 ILE A C 1
ATOM 775 O O . ILE A 1 100 ? -9.519 -0.811 0.859 1.00 75.31 100 ILE A O 1
ATOM 779 N N . LEU A 1 101 ? -7.922 -2.381 1.015 1.00 77.00 101 LEU A N 1
ATOM 780 C CA . LEU A 1 101 ? -8.805 -3.485 1.365 1.00 77.00 101 LEU A CA 1
ATOM 781 C C . LEU A 1 101 ? -8.825 -3.646 2.887 1.00 77.00 101 LEU A C 1
ATOM 783 O O . LEU A 1 101 ? -7.794 -3.891 3.515 1.00 77.00 101 LEU A O 1
ATOM 787 N N . ARG A 1 102 ? -10.010 -3.532 3.492 1.00 61.56 102 ARG A N 1
ATOM 788 C CA . ARG A 1 102 ? -10.198 -3.817 4.920 1.00 61.56 102 ARG A CA 1
ATOM 789 C C . ARG A 1 102 ? -10.479 -5.304 5.103 1.00 61.56 102 ARG A C 1
ATOM 791 O O . ARG A 1 102 ? -11.489 -5.801 4.605 1.00 61.56 102 ARG A O 1
ATOM 798 N N . ARG A 1 103 ? -9.627 -6.010 5.849 1.00 53.97 103 ARG A N 1
ATOM 799 C CA . ARG A 1 103 ? -9.969 -7.339 6.377 1.00 53.97 103 ARG A CA 1
ATOM 800 C C . ARG A 1 103 ? -10.427 -7.194 7.821 1.00 53.97 103 ARG A C 1
ATOM 802 O O . ARG A 1 103 ? -9.614 -6.984 8.712 1.00 53.97 103 ARG A O 1
ATOM 809 N N . PHE A 1 104 ? -11.728 -7.344 8.044 1.00 46.41 104 PHE A N 1
ATOM 810 C CA . PHE A 1 104 ? -12.253 -7.611 9.378 1.00 46.41 104 PHE A CA 1
ATOM 811 C C . PHE A 1 104 ? -11.964 -9.080 9.701 1.00 46.41 104 PHE A C 1
ATOM 813 O O . PHE A 1 104 ? -12.366 -9.963 8.938 1.00 46.41 104 PHE A O 1
ATOM 820 N N . LEU A 1 105 ? -11.259 -9.358 10.801 1.00 38.91 105 LEU A N 1
ATOM 821 C CA . LEU A 1 105 ? -11.190 -10.707 11.365 1.00 38.91 105 LEU A CA 1
ATOM 822 C C . LEU A 1 105 ? -12.599 -11.094 11.834 1.00 38.91 105 LEU A C 1
ATOM 824 O O . LEU A 1 105 ? -12.989 -10.856 12.974 1.00 38.91 105 LEU A O 1
ATOM 828 N N . VAL A 1 106 ? -13.403 -11.667 10.943 1.00 38.00 106 VAL A N 1
ATOM 829 C CA . VAL A 1 106 ? -14.635 -12.341 11.347 1.00 38.00 106 VAL A CA 1
ATOM 830 C C . VAL A 1 106 ? -14.228 -13.677 11.971 1.00 38.00 106 VAL A C 1
ATOM 832 O O . VAL A 1 106 ? -13.903 -14.616 11.251 1.00 38.00 106 VAL A O 1
ATOM 835 N N . GLY A 1 107 ? -14.256 -13.757 13.307 1.00 35.19 107 GLY A N 1
ATOM 836 C CA . GLY A 1 107 ? -14.394 -15.026 14.033 1.00 35.19 107 GLY A CA 1
ATOM 837 C C . GLY A 1 107 ? -13.321 -15.362 15.073 1.00 35.19 107 GLY A C 1
ATOM 838 O O . GLY A 1 107 ? -12.391 -16.104 14.786 1.00 35.19 107 GLY A O 1
ATOM 839 N N . LEU A 1 108 ? -13.547 -14.937 16.320 1.00 34.41 108 LEU A N 1
ATOM 840 C CA . LEU A 1 108 ? -13.248 -15.736 17.521 1.00 34.41 108 LEU A CA 1
ATOM 841 C C . LEU A 1 108 ? -14.203 -15.332 18.660 1.00 34.41 108 LEU A C 1
ATOM 843 O O . LEU A 1 108 ? -13.814 -14.885 19.731 1.00 34.41 108 LEU A O 1
ATOM 847 N N . LEU A 1 109 ? -15.502 -15.497 18.396 1.00 31.08 109 LEU A N 1
ATOM 848 C CA . LEU A 1 109 ? -16.487 -15.798 19.434 1.00 31.08 109 LEU A CA 1
ATOM 849 C C . LEU A 1 109 ? -16.576 -17.326 19.520 1.00 31.08 109 LEU A C 1
ATOM 851 O O . LEU A 1 109 ? -17.420 -17.944 18.879 1.00 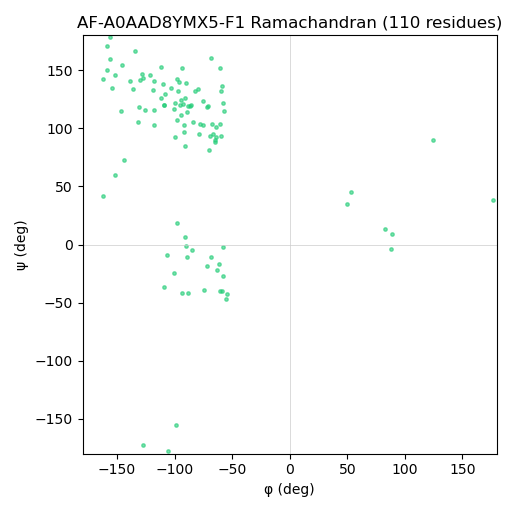31.08 109 LEU A O 1
ATOM 855 N N . THR A 1 110 ? -15.682 -17.947 20.285 1.00 29.86 110 THR A N 1
ATOM 856 C CA . THR A 1 110 ? -15.968 -19.247 20.904 1.00 29.86 110 THR A CA 1
ATOM 857 C C . THR A 1 110 ? -16.354 -18.980 22.350 1.00 29.86 110 THR A C 1
ATOM 859 O O . THR A 1 110 ? -15.496 -18.871 23.220 1.00 29.86 110 THR A O 1
ATOM 862 N N . LEU A 1 111 ? -17.657 -18.838 22.581 1.00 34.81 111 LEU A N 1
ATOM 863 C CA . LEU A 1 111 ? -18.288 -19.062 23.876 1.00 34.81 111 LEU A CA 1
ATOM 864 C C . LEU A 1 111 ? -19.280 -20.206 23.666 1.00 34.81 111 LEU A C 1
ATOM 866 O O . LEU A 1 111 ? -20.335 -20.012 23.063 1.00 34.81 111 LEU A O 1
ATOM 870 N N . ALA A 1 112 ? -18.891 -21.394 24.114 1.00 35.28 112 ALA A N 1
ATOM 871 C CA . ALA A 1 112 ? -19.786 -22.482 24.475 1.00 35.28 112 ALA A CA 1
ATOM 872 C C . ALA A 1 112 ? -19.297 -23.027 25.817 1.00 35.28 112 ALA A C 1
ATOM 874 O O . ALA A 1 112 ? -18.060 -23.183 25.950 1.00 35.28 112 ALA A O 1
#

Solvent-accessible surface area (backbone atoms only — not comparable to full-atom values): 7067 Å² total; per-residue (Å²): 124,73,83,56,45,34,36,31,25,35,70,94,40,75,84,49,72,39,27,38,37,44,94,86,48,55,53,56,39,93,53,38,40,57,56,54,74,42,39,77,74,46,40,61,39,42,32,37,43,80,75,42,66,90,64,42,45,48,36,35,34,26,40,75,87,41,82,73,50,77,46,78,42,82,57,79,78,85,72,90,86,68,98,67,93,68,81,83,87,84,72,78,85,78,54,94,46,56,50,78,42,79,47,76,86,86,79,86,85,85,84,131

Foldseek 3Di:
DFQAKKFKDFPVGRPDTQKIDHQPDIDGDPQWDDDNVVVVVQANEIEGEPDDQVNQGKMFMDHPRHTDDIDGDGDDDPPPDDPDDDPPPPDPPDPPRYDYHYDDPPDDPPDD

pLDDT: mean 75.85, std 22.14, range [29.86, 97.12]

Sequence (112 aa):
MCSGLVSWILFHKPHDLLAHCDQTSCQSEQGFHMSHEQYLKGDLSLTITDADFTKSDFYICDCDGLDICHVQLQVEGTNTNTTTTLPPVNGVTEMHTCRILRRFLVGLLTLA

Radius of gyration: 16.0 Å; Cα contacts (8 Å, |Δi|>4): 195; chains: 1; bounding box: 42×35×39 Å

Secondary structure (DSSP, 8-state):
---S-EEEEETTEEEEEEEEE-SS-EEE-TTEE--HHHHHTT--PEEEES--GGG-SEEEEEETTEEEEEEE-------TT----PPP-------TT--EEEE---------